Protein AF-A0A933ISU0-F1 (afdb_monomer_lite)

Sequence (141 aa):
MKSRLELSVREIATDGSLGLGIQVTAMEKGLERKVPLIRECGTYEELKQGVEECKSALDQLLAEAEAVLREHTATEGGTIEEAWGALQKSQDEDTFVCRFNALGENTRIELAEYVLTTQNMFKGFASVFSKRYDEQTHALS

Radius of gyration: 24.39 Å; chains: 1; bounding box: 57×23×58 Å

Structure (mmCIF, N/CA/C/O backbone):
data_AF-A0A933ISU0-F1
#
_entry.id   AF-A0A933ISU0-F1
#
loop_
_atom_site.group_PDB
_atom_site.id
_atom_site.type_symbol
_atom_site.label_atom_id
_atom_site.label_alt_id
_atom_site.label_comp_id
_atom_site.label_asym_id
_atom_site.label_entity_id
_atom_site.label_seq_id
_atom_site.pdbx_PDB_ins_code
_atom_site.Cartn_x
_atom_site.Cartn_y
_atom_site.Cartn_z
_atom_site.occupancy
_atom_site.B_iso_or_equiv
_atom_site.auth_seq_id
_atom_site.auth_comp_id
_atom_site.auth_asym_id
_atom_site.auth_atom_id
_atom_site.pdbx_PDB_model_num
ATOM 1 N N . MET A 1 1 ? -18.312 2.943 -7.841 1.00 44.19 1 MET A N 1
ATOM 2 C CA . MET A 1 1 ? -19.048 2.990 -6.555 1.00 44.19 1 MET A CA 1
ATOM 3 C C . MET A 1 1 ? -18.055 3.392 -5.479 1.00 44.19 1 MET A C 1
ATOM 5 O O . MET A 1 1 ? -16.989 2.799 -5.438 1.00 44.19 1 MET A O 1
ATOM 9 N N . LYS A 1 2 ? -18.340 4.432 -4.686 1.00 44.66 2 LYS A N 1
ATO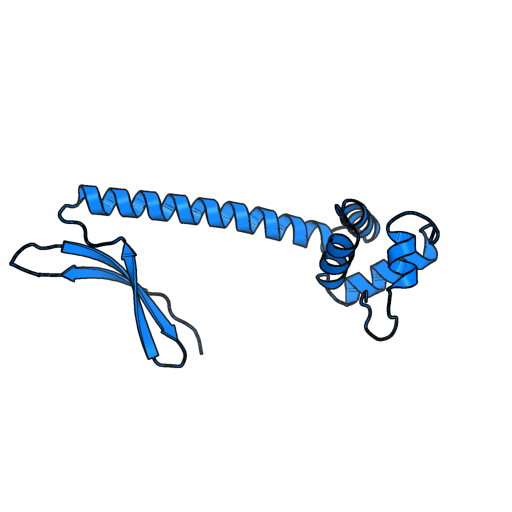M 10 C CA . LYS A 1 2 ? -17.459 4.851 -3.585 1.00 44.66 2 LYS A CA 1
ATOM 11 C C . LYS A 1 2 ? -17.724 3.935 -2.391 1.00 44.66 2 LYS A C 1
ATOM 13 O O . LYS A 1 2 ? -18.828 3.961 -1.854 1.00 44.66 2 LYS A O 1
ATOM 18 N N . SER A 1 3 ? -16.750 3.117 -2.013 1.00 48.31 3 SER A N 1
ATOM 19 C CA . SER A 1 3 ? -16.789 2.381 -0.750 1.00 48.31 3 SER A CA 1
ATOM 20 C C . SER A 1 3 ? -16.795 3.402 0.389 1.00 48.31 3 SER A C 1
ATOM 22 O O . SER A 1 3 ? -15.941 4.286 0.425 1.00 48.31 3 SER A O 1
ATOM 24 N N . ARG A 1 4 ? -17.792 3.332 1.275 1.00 48.50 4 ARG A N 1
ATOM 25 C CA . ARG A 1 4 ? -17.896 4.196 2.455 1.00 48.50 4 ARG A CA 1
ATOM 26 C C . ARG A 1 4 ? -17.522 3.367 3.676 1.00 48.50 4 ARG A C 1
ATOM 28 O O . ARG A 1 4 ? -18.063 2.281 3.848 1.00 48.50 4 ARG A O 1
ATOM 35 N N . LEU A 1 5 ? -16.584 3.886 4.459 1.00 52.22 5 LEU A N 1
ATOM 36 C CA . LEU A 1 5 ? -16.190 3.371 5.764 1.00 52.22 5 LEU A CA 1
ATOM 37 C C . LEU A 1 5 ? -16.876 4.232 6.824 1.00 52.22 5 LEU A C 1
ATOM 39 O O . LEU A 1 5 ? -16.693 5.449 6.838 1.00 52.22 5 LEU A O 1
ATOM 43 N N . GLU A 1 6 ? -17.681 3.611 7.679 1.00 59.50 6 GLU A N 1
ATOM 44 C CA . GLU A 1 6 ? -18.309 4.276 8.823 1.00 59.50 6 GLU A CA 1
ATOM 45 C C . GLU A 1 6 ? -17.913 3.571 10.116 1.00 59.50 6 GLU A C 1
ATOM 47 O O . GLU A 1 6 ? -17.996 2.345 10.212 1.00 59.50 6 GLU A O 1
ATOM 52 N N . LEU A 1 7 ? -17.481 4.368 11.094 1.00 64.94 7 LEU A N 1
ATOM 53 C CA . LEU A 1 7 ? -17.160 3.933 12.447 1.00 64.94 7 LEU A CA 1
ATOM 54 C C . LEU A 1 7 ? -18.352 4.252 13.347 1.00 64.94 7 LEU A C 1
ATOM 56 O O . LEU A 1 7 ? -18.802 5.396 13.400 1.00 64.94 7 LEU A O 1
ATOM 60 N N . SER A 1 8 ? -18.854 3.252 14.064 1.00 68.69 8 SER A N 1
ATOM 61 C CA . SER A 1 8 ? -19.983 3.422 14.983 1.00 68.69 8 SER A CA 1
ATOM 62 C C . SER A 1 8 ? -19.752 2.662 16.281 1.00 68.69 8 SER A C 1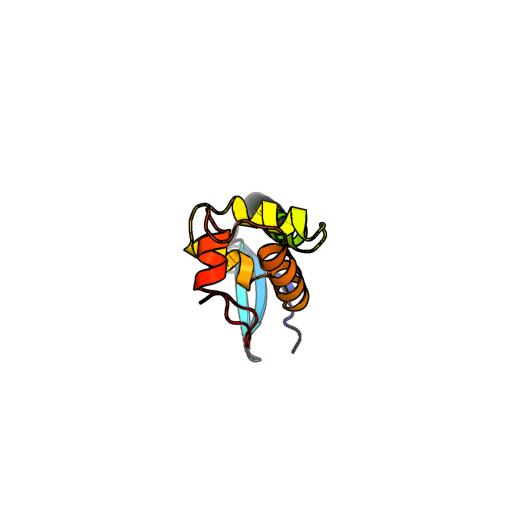
ATOM 64 O O . SER A 1 8 ? -19.233 1.543 16.247 1.00 68.69 8 SER A O 1
ATOM 66 N N . VAL A 1 9 ? -20.214 3.233 17.392 1.00 69.31 9 VAL A N 1
ATOM 67 C CA . VAL A 1 9 ? -20.311 2.525 18.670 1.00 69.31 9 VAL A CA 1
ATOM 68 C C . VAL A 1 9 ? -21.492 1.561 18.605 1.00 69.31 9 VAL A C 1
ATOM 70 O O . VAL A 1 9 ? -22.586 1.943 18.187 1.00 69.31 9 VAL A O 1
ATOM 73 N N . ARG A 1 10 ? -21.269 0.306 18.992 1.00 65.75 10 ARG A N 1
ATOM 74 C CA . ARG A 1 10 ? -22.313 -0.717 19.058 1.00 65.75 10 ARG A CA 1
ATOM 75 C C . ARG A 1 10 ? -22.657 -1.009 20.506 1.00 65.75 10 ARG A C 1
ATOM 77 O O . ARG A 1 10 ? -21.757 -1.314 21.273 1.00 65.75 10 ARG A O 1
ATOM 84 N N . GLU A 1 11 ? -23.940 -0.953 20.833 1.00 62.19 11 GLU A N 1
ATOM 85 C CA . GLU A 1 11 ? -24.492 -1.435 22.097 1.00 62.19 11 GLU A CA 1
ATOM 86 C C . GLU A 1 11 ? -25.019 -2.855 21.863 1.00 62.19 11 GLU A C 1
ATOM 88 O O . GLU A 1 11 ? -25.846 -3.072 20.971 1.00 62.19 11 GLU A O 1
ATOM 93 N N . ILE A 1 12 ? -24.500 -3.840 22.594 1.00 58.34 12 ILE A N 1
ATOM 94 C CA . ILE A 1 12 ? -25.012 -5.214 22.548 1.00 58.34 12 ILE A CA 1
ATOM 95 C C . ILE A 1 12 ? -25.431 -5.599 23.957 1.00 58.34 12 ILE A C 1
ATOM 97 O O . ILE A 1 12 ? -24.614 -5.597 24.872 1.00 58.34 12 ILE A O 1
ATOM 101 N N . ALA A 1 13 ? -26.714 -5.928 24.099 1.00 55.66 13 ALA A N 1
ATOM 102 C CA . ALA A 1 13 ? -27.284 -6.515 25.298 1.00 55.66 13 ALA A CA 1
ATOM 103 C C . ALA A 1 13 ? -27.517 -8.008 25.045 1.00 55.66 13 ALA A C 1
ATOM 105 O O . ALA A 1 13 ? -28.586 -8.426 24.599 1.00 55.66 13 ALA A O 1
ATOM 106 N N . THR A 1 14 ? -26.507 -8.825 25.302 1.00 50.81 14 THR A N 1
ATOM 107 C CA . THR A 1 14 ? -26.727 -10.238 25.628 1.00 50.81 14 THR A CA 1
ATOM 108 C C . THR A 1 14 ? -26.793 -10.317 27.145 1.00 50.81 14 THR A C 1
ATOM 110 O O . THR A 1 14 ? -26.018 -9.642 27.794 1.00 50.81 14 THR A O 1
ATOM 113 N N . ASP A 1 15 ? -27.774 -11.030 27.705 1.00 55.53 15 ASP A N 1
ATOM 114 C CA . ASP A 1 15 ? -27.964 -11.284 29.152 1.00 55.53 15 ASP A CA 1
ATOM 115 C C . ASP A 1 15 ? -28.187 -10.104 30.130 1.00 55.53 15 ASP A C 1
ATOM 117 O O . ASP A 1 15 ? -28.421 -10.343 31.314 1.00 55.53 15 ASP A O 1
ATOM 121 N N . GLY A 1 16 ? -28.252 -8.858 29.652 1.00 54.53 16 GLY A N 1
ATOM 122 C CA . GLY A 1 16 ? -28.497 -7.675 30.493 1.00 54.53 16 GLY A CA 1
ATOM 123 C C . GLY A 1 16 ? -27.230 -6.900 30.862 1.00 54.53 16 GLY A C 1
ATOM 124 O O . GLY A 1 16 ? -27.320 -5.902 31.578 1.00 54.53 16 GLY A O 1
ATOM 125 N N . SER A 1 17 ? -26.072 -7.311 30.345 1.00 56.19 17 SER A N 1
ATOM 126 C CA . SER A 1 17 ? -24.841 -6.524 30.366 1.00 56.19 17 SER A CA 1
ATOM 127 C C . SER A 1 17 ? -24.744 -5.629 29.119 1.00 56.19 17 SER A C 1
ATOM 129 O O . SER A 1 17 ? -25.043 -6.053 28.005 1.00 56.19 17 SER A O 1
ATOM 131 N N . LEU A 1 18 ? -24.389 -4.353 29.308 1.00 59.75 18 LEU A N 1
ATOM 132 C CA . LEU A 1 18 ? -24.191 -3.387 28.223 1.00 59.75 18 LEU A CA 1
ATOM 133 C C . LEU A 1 18 ? -22.739 -3.477 27.743 1.00 59.75 18 LEU A C 1
ATOM 135 O O . LEU A 1 18 ? -21.832 -3.050 28.454 1.00 59.75 18 LEU A O 1
ATOM 139 N N . GLY A 1 19 ? -22.525 -4.043 26.555 1.00 63.12 19 GLY A N 1
ATOM 140 C CA . GLY A 1 19 ? -21.215 -4.089 25.903 1.00 63.12 19 GLY A CA 1
ATOM 141 C C . GLY A 1 19 ? -21.071 -2.996 24.846 1.00 63.12 19 GLY A C 1
ATOM 142 O O . GLY A 1 19 ? -21.979 -2.811 24.031 1.00 63.12 19 GLY A O 1
ATOM 143 N N . LEU A 1 20 ? -19.931 -2.292 24.838 1.00 70.19 20 LEU A N 1
ATOM 144 C CA . LEU A 1 20 ? -19.584 -1.306 23.808 1.00 70.19 20 LEU A CA 1
ATOM 145 C C . LEU A 1 20 ? -18.419 -1.800 22.949 1.00 70.19 20 LEU A C 1
ATOM 147 O O . LEU A 1 20 ? -17.447 -2.347 23.461 1.00 70.19 20 LEU A O 1
ATOM 151 N N . GLY A 1 21 ? -18.493 -1.572 21.640 1.00 72.94 21 GLY A N 1
ATOM 152 C CA . GLY A 1 21 ? -17.410 -1.873 20.702 1.00 72.94 21 GLY A CA 1
ATOM 153 C C . GLY A 1 21 ? -17.414 -0.928 19.505 1.00 72.94 21 GLY A C 1
ATOM 154 O O . GLY A 1 21 ? -18.390 -0.208 19.275 1.00 72.94 21 GLY A O 1
ATOM 155 N N . ILE A 1 22 ? -16.329 -0.934 18.729 1.00 76.50 22 ILE A N 1
ATOM 156 C CA . ILE A 1 22 ? -16.218 -0.171 17.478 1.00 76.50 22 ILE A CA 1
ATOM 157 C C . ILE A 1 22 ? -16.304 -1.144 16.314 1.00 76.50 22 ILE A C 1
ATOM 159 O O . ILE A 1 22 ? -15.576 -2.132 16.262 1.00 76.50 22 ILE A O 1
ATOM 163 N N . GLN A 1 23 ? -17.169 -0.848 15.352 1.00 80.94 23 GLN A N 1
ATOM 164 C CA . GLN A 1 23 ? -17.274 -1.609 14.112 1.00 80.94 23 GLN A CA 1
ATOM 165 C C . GLN A 1 23 ? -17.033 -0.714 12.903 1.00 80.94 23 GLN A C 1
ATOM 167 O O . GLN A 1 23 ? -17.274 0.493 12.939 1.00 80.94 23 GLN A O 1
ATOM 172 N N . VAL A 1 24 ? -16.599 -1.358 11.832 1.00 80.19 24 VAL A N 1
ATOM 173 C CA . VAL A 1 24 ? -16.474 -0.819 10.491 1.00 80.19 24 VAL A CA 1
ATOM 174 C C . VAL A 1 24 ? -17.620 -1.358 9.649 1.00 80.19 24 VAL A C 1
ATOM 176 O O . VAL A 1 24 ? -17.798 -2.571 9.527 1.00 80.19 24 VAL A O 1
ATOM 179 N N . THR A 1 25 ? -18.373 -0.460 9.029 1.00 77.88 25 THR A N 1
ATOM 180 C CA . THR A 1 25 ? -19.312 -0.824 7.966 1.00 77.88 25 THR A CA 1
ATOM 181 C C . THR A 1 25 ? -18.639 -0.616 6.617 1.00 77.88 25 THR A C 1
ATOM 183 O O . THR A 1 25 ? -18.164 0.482 6.329 1.00 77.88 25 THR A O 1
ATOM 186 N N . ALA A 1 26 ? -18.602 -1.661 5.794 1.00 76.62 26 ALA A N 1
ATOM 187 C CA . ALA A 1 26 ? -18.081 -1.630 4.434 1.00 76.62 26 ALA A CA 1
ATOM 188 C C . ALA A 1 26 ? -19.163 -2.070 3.441 1.00 76.62 26 ALA A C 1
ATOM 190 O O . ALA A 1 26 ? -19.946 -2.978 3.714 1.00 76.62 26 ALA A O 1
ATOM 191 N N . MET A 1 27 ? -19.192 -1.439 2.268 1.00 73.19 27 MET A N 1
ATOM 192 C CA . MET A 1 27 ? -20.065 -1.836 1.161 1.00 73.19 27 MET A CA 1
ATOM 193 C C . MET A 1 27 ? -19.259 -2.658 0.154 1.00 73.19 27 MET A C 1
ATOM 195 O O . MET A 1 27 ? -18.481 -2.101 -0.620 1.00 73.19 27 MET A O 1
ATOM 199 N N . GLU A 1 28 ? -19.461 -3.973 0.133 1.00 71.94 28 GLU A N 1
ATOM 200 C CA . GLU A 1 28 ? -18.815 -4.886 -0.815 1.00 71.94 28 GLU A CA 1
ATOM 201 C C . GLU A 1 28 ? -19.846 -5.375 -1.835 1.00 71.94 28 GLU A C 1
ATOM 203 O O . GLU A 1 28 ? -20.820 -6.036 -1.489 1.00 71.94 28 GLU A O 1
ATOM 208 N N . LYS A 1 29 ? -19.652 -5.037 -3.119 1.00 76.94 29 LYS A N 1
ATOM 209 C CA . LYS A 1 29 ? -20.546 -5.441 -4.229 1.00 76.94 29 LYS A CA 1
ATOM 210 C C . LYS A 1 29 ? -22.030 -5.087 -4.006 1.00 76.94 29 LYS A C 1
ATOM 212 O O . LYS A 1 29 ? -22.918 -5.796 -4.464 1.00 76.94 29 LYS A O 1
ATOM 217 N N . GLY A 1 30 ? -22.295 -3.980 -3.311 1.00 77.38 30 GLY A N 1
ATOM 218 C CA . GLY A 1 30 ? -23.653 -3.533 -2.979 1.00 77.38 30 GLY A CA 1
ATOM 219 C C . GLY A 1 30 ? -24.255 -4.189 -1.733 1.00 77.38 30 GLY A C 1
ATOM 220 O O . GLY A 1 30 ? -25.370 -3.831 -1.366 1.00 77.38 30 GLY A O 1
ATOM 221 N N . LEU A 1 31 ? -23.527 -5.091 -1.066 1.00 76.94 31 LEU A N 1
ATOM 222 C CA . LEU A 1 31 ? -23.911 -5.665 0.219 1.00 76.94 31 LEU A CA 1
ATOM 223 C C . LEU A 1 31 ? -23.226 -4.914 1.366 1.00 76.94 31 LEU A C 1
ATOM 225 O O . LEU A 1 31 ? -22.018 -4.668 1.324 1.00 76.94 31 LE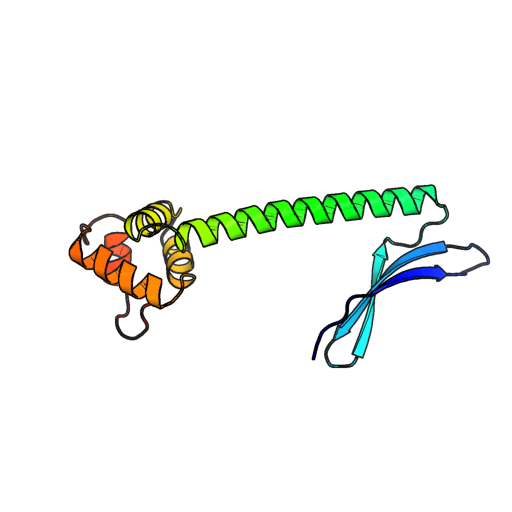U A O 1
ATOM 229 N N . GLU A 1 32 ? -23.991 -4.579 2.400 1.00 80.81 32 GLU A N 1
ATOM 230 C CA . GLU A 1 32 ? -23.456 -3.989 3.626 1.00 80.81 32 GLU A CA 1
ATOM 231 C C . GLU A 1 32 ? -22.856 -5.089 4.510 1.00 80.81 32 GLU A C 1
ATOM 233 O O . GLU A 1 32 ? -23.537 -6.039 4.902 1.00 80.81 32 GLU A O 1
ATOM 238 N N . ARG A 1 33 ? -21.571 -4.956 4.842 1.00 80.69 33 ARG A N 1
ATOM 239 C CA . ARG A 1 33 ? -20.849 -5.854 5.740 1.00 80.69 33 ARG A CA 1
ATOM 240 C C . ARG A 1 33 ? -20.369 -5.078 6.957 1.00 80.69 33 ARG A C 1
ATOM 242 O O . ARG A 1 33 ? -19.630 -4.106 6.829 1.00 80.69 33 ARG A O 1
ATOM 249 N N . LYS A 1 34 ? -20.761 -5.541 8.143 1.00 79.94 34 LYS A N 1
ATOM 250 C CA . LYS A 1 34 ? -20.306 -4.996 9.427 1.00 79.94 34 LYS A CA 1
ATOM 251 C C . LYS A 1 34 ? -19.190 -5.874 9.972 1.00 79.94 34 LYS A C 1
ATOM 253 O O . LYS A 1 34 ? -19.386 -7.076 10.147 1.00 79.94 34 LYS A O 1
ATOM 258 N N . VAL A 1 35 ? -18.028 -5.281 10.207 1.00 80.50 35 VAL A N 1
ATOM 259 C CA . VAL A 1 35 ? -16.831 -5.954 10.713 1.00 80.50 35 VAL A CA 1
ATOM 260 C C . VAL A 1 35 ? -16.451 -5.312 12.047 1.00 80.50 35 VAL A C 1
ATOM 262 O O . VAL A 1 35 ? -16.213 -4.105 12.080 1.00 80.50 35 VAL A O 1
ATOM 265 N N . PRO A 1 36 ? -16.413 -6.064 13.159 1.00 77.19 36 PRO A N 1
ATOM 266 C CA . PRO A 1 36 ? -15.969 -5.517 14.434 1.00 77.19 36 PRO A CA 1
ATOM 267 C C . PRO A 1 36 ? -14.474 -5.183 14.356 1.00 77.19 36 PRO A C 1
ATOM 269 O O . PRO A 1 36 ? -13.663 -6.041 14.016 1.00 77.19 36 PRO A O 1
ATOM 272 N N . LEU A 1 37 ? -14.130 -3.930 14.653 1.00 81.19 37 LEU A N 1
ATOM 273 C CA . LEU A 1 37 ? -12.753 -3.437 14.713 1.00 81.19 37 LEU A CA 1
ATOM 274 C C . LEU A 1 37 ? -12.200 -3.559 16.136 1.00 81.19 37 LEU A C 1
ATOM 276 O O . LEU A 1 37 ? -11.066 -3.976 16.334 1.00 81.19 37 LEU A O 1
ATOM 280 N N . ILE A 1 38 ? -13.035 -3.244 17.127 1.00 83.94 38 ILE A N 1
ATOM 281 C CA . ILE A 1 38 ? -12.775 -3.481 18.544 1.00 83.94 38 ILE A CA 1
ATOM 282 C C . ILE A 1 38 ? -13.872 -4.410 19.047 1.00 83.94 38 ILE A C 1
ATOM 284 O O . ILE A 1 38 ? -15.060 -4.165 18.813 1.00 83.94 38 ILE A O 1
ATOM 288 N N . ARG A 1 39 ? -13.451 -5.494 19.705 1.00 78.56 39 ARG A N 1
ATOM 289 C CA . ARG A 1 39 ? -14.348 -6.466 20.339 1.00 78.56 39 ARG A CA 1
ATOM 290 C C . ARG A 1 39 ? -15.220 -5.809 21.410 1.00 78.56 39 ARG A C 1
ATOM 292 O O . ARG A 1 39 ? -14.968 -4.687 21.831 1.00 78.56 39 ARG A O 1
ATOM 299 N N . GLU A 1 40 ? -16.235 -6.535 21.849 1.00 77.06 40 GLU A N 1
ATOM 300 C CA . GLU A 1 40 ? -17.098 -6.100 22.943 1.00 77.06 40 GLU A CA 1
ATOM 301 C C . GLU A 1 40 ? -16.284 -5.886 24.225 1.00 77.06 40 GLU A C 1
ATOM 303 O O . GLU A 1 40 ? -15.514 -6.755 24.644 1.00 77.06 40 GLU A O 1
ATOM 308 N N . CYS A 1 41 ? -16.460 -4.708 24.818 1.00 80.44 41 CYS A N 1
ATOM 309 C CA . CYS A 1 41 ? -15.861 -4.301 26.079 1.00 80.44 41 CYS A CA 1
ATOM 310 C C . CYS A 1 41 ? -16.965 -4.143 27.124 1.00 80.44 41 CYS A C 1
ATOM 312 O O . CYS A 1 41 ? -17.987 -3.504 26.859 1.00 80.44 41 CYS A O 1
ATOM 314 N N . GLY A 1 42 ? -16.750 -4.713 28.310 1.00 76.50 42 GLY A N 1
ATOM 315 C CA . GLY A 1 42 ? -17.677 -4.614 29.439 1.00 76.50 42 GLY A CA 1
ATOM 316 C C . GLY A 1 42 ? -17.478 -3.343 30.266 1.00 76.50 42 GLY A C 1
ATOM 317 O O . GLY A 1 42 ? -18.320 -3.006 31.096 1.00 76.50 42 GLY A O 1
ATOM 318 N N . THR A 1 43 ? -16.371 -2.625 30.050 1.00 81.44 43 THR A N 1
ATOM 319 C CA . THR A 1 43 ? -16.058 -1.356 30.722 1.00 81.44 43 THR A CA 1
ATOM 320 C C . THR A 1 43 ? -15.544 -0.300 29.745 1.00 81.44 43 THR A C 1
ATOM 322 O O . THR A 1 43 ? -15.057 -0.602 28.652 1.00 81.44 43 THR A O 1
ATOM 325 N N . TYR A 1 44 ? -15.635 0.971 30.146 1.00 81.19 44 TYR A N 1
ATOM 326 C CA . TYR A 1 44 ? -15.092 2.083 29.366 1.00 81.19 44 TYR A CA 1
ATOM 327 C C . TYR A 1 44 ? -13.561 2.016 29.263 1.00 81.19 44 TYR A C 1
ATOM 329 O O . TYR A 1 44 ? -12.999 2.323 28.216 1.00 81.19 44 TYR A O 1
ATOM 337 N N . GLU A 1 45 ? -12.884 1.580 30.322 1.00 86.94 45 GLU A N 1
ATOM 338 C CA . GLU A 1 45 ? -11.435 1.400 30.372 1.00 86.94 45 GLU A CA 1
ATOM 339 C C . GLU A 1 45 ? -10.958 0.354 29.358 1.00 86.94 45 GLU A C 1
ATOM 341 O O . GLU A 1 45 ? -9.990 0.604 28.641 1.00 86.94 45 GLU A O 1
ATOM 346 N N . GLU A 1 46 ? -11.666 -0.773 29.238 1.00 82.81 46 GLU A N 1
ATOM 347 C CA . GLU A 1 46 ? -11.396 -1.787 28.210 1.00 82.81 46 GLU A CA 1
ATOM 348 C C . GLU A 1 46 ? -11.583 -1.228 26.796 1.00 82.81 46 GLU A C 1
ATOM 350 O O . GLU A 1 46 ? -10.737 -1.451 25.927 1.00 82.81 46 GLU A O 1
ATOM 355 N N . LEU A 1 47 ? -12.653 -0.457 26.571 1.00 83.31 47 LEU A N 1
ATOM 356 C CA . LEU A 1 47 ? -12.900 0.185 25.280 1.00 83.31 47 LEU A CA 1
ATOM 357 C C . LEU A 1 47 ? -11.795 1.190 24.946 1.00 83.31 47 LEU A C 1
ATOM 359 O O . LEU A 1 47 ? -11.275 1.197 23.832 1.00 83.31 47 LEU A O 1
ATOM 363 N N . LYS A 1 48 ? -11.410 2.026 25.915 1.00 87.25 48 LYS A N 1
ATOM 364 C CA . LYS A 1 48 ? -10.334 3.007 25.767 1.00 87.25 48 LYS A CA 1
ATOM 365 C C . LYS A 1 48 ? -9.014 2.320 25.423 1.00 87.25 48 LYS A C 1
ATOM 367 O O . LYS A 1 48 ? -8.331 2.772 24.510 1.00 87.25 48 LYS A O 1
ATOM 372 N N . GLN A 1 49 ? -8.682 1.228 26.107 1.00 88.50 49 GLN A N 1
ATOM 373 C CA . GLN A 1 49 ? -7.480 0.448 25.822 1.00 88.50 49 GLN A CA 1
ATOM 374 C C . GLN A 1 49 ? -7.502 -0.107 24.391 1.00 88.50 49 GLN A C 1
ATOM 376 O O . GLN A 1 49 ? -6.544 0.094 23.648 1.00 88.50 49 GLN A O 1
ATOM 381 N N . GLY A 1 50 ? -8.617 -0.712 23.966 1.00 85.56 50 GLY A N 1
ATOM 382 C CA . GLY A 1 50 ? -8.765 -1.211 22.596 1.00 85.56 50 GLY A CA 1
ATOM 383 C C . GLY A 1 50 ? -8.656 -0.108 21.536 1.00 85.56 50 GLY A C 1
ATOM 384 O O . GLY A 1 50 ? -8.114 -0.334 20.454 1.00 85.56 50 GLY A O 1
ATOM 385 N N . VAL A 1 51 ? -9.131 1.105 21.841 1.00 88.50 51 VAL A N 1
ATOM 386 C CA . VAL A 1 51 ? -8.995 2.268 20.951 1.00 88.50 51 VAL A CA 1
ATOM 387 C C . VAL A 1 51 ? -7.538 2.700 20.825 1.00 88.50 51 VAL A C 1
ATOM 389 O O . VAL A 1 51 ? -7.087 2.956 19.711 1.00 88.50 51 VAL A O 1
ATOM 392 N N . GLU A 1 52 ? -6.801 2.788 21.932 1.00 92.44 52 GLU A N 1
ATOM 393 C CA . GLU A 1 52 ? -5.387 3.180 21.903 1.00 92.44 52 GLU A CA 1
ATOM 394 C C . GLU A 1 52 ? -4.517 2.136 21.185 1.00 92.44 52 GLU A C 1
ATOM 396 O O . GLU A 1 52 ? -3.663 2.501 20.378 1.00 92.44 52 GLU A O 1
ATOM 401 N N . GLU A 1 53 ? -4.790 0.843 21.372 1.00 88.75 53 GLU A N 1
ATOM 402 C CA . GLU A 1 53 ? -4.134 -0.234 20.616 1.00 88.75 53 GLU A CA 1
ATOM 403 C C . GLU A 1 53 ? -4.419 -0.130 19.113 1.00 88.75 53 GLU A C 1
ATOM 405 O O . GLU A 1 53 ? -3.501 -0.216 18.294 1.00 88.75 53 GLU A O 1
ATOM 410 N N . CYS A 1 54 ? -5.677 0.122 18.736 1.00 88.38 54 CYS A N 1
ATOM 411 C CA . CYS A 1 54 ? -6.058 0.306 17.338 1.00 88.38 54 CYS A CA 1
ATOM 412 C C . CYS A 1 54 ? -5.371 1.527 16.710 1.00 88.38 54 CYS A C 1
ATOM 414 O O . CYS A 1 54 ? -4.921 1.447 15.569 1.00 88.38 54 CYS A O 1
ATOM 416 N N . LYS A 1 55 ? -5.276 2.651 17.433 1.00 89.62 55 LYS A N 1
ATOM 417 C CA . LYS A 1 55 ? -4.548 3.841 16.965 1.00 89.62 55 LYS A CA 1
ATOM 418 C C . LYS A 1 55 ? -3.076 3.525 16.741 1.00 89.62 55 LYS A C 1
ATOM 420 O O . LYS A 1 55 ? -2.575 3.769 15.652 1.00 89.62 55 LYS A O 1
ATOM 425 N N . SER A 1 56 ? -2.425 2.905 17.725 1.00 90.69 56 SER A N 1
ATOM 426 C CA . SER A 1 56 ? -1.013 2.530 17.620 1.00 90.69 56 SER A CA 1
ATOM 427 C C . SER A 1 56 ? -0.748 1.609 16.427 1.00 90.69 56 SER A C 1
ATOM 429 O O . SER A 1 56 ? 0.260 1.771 15.745 1.00 90.69 56 SER A O 1
ATOM 431 N N . ALA A 1 57 ? -1.642 0.653 16.157 1.00 86.31 57 ALA A N 1
ATOM 432 C CA . ALA A 1 57 ? -1.523 -0.228 15.000 1.00 86.31 57 ALA A CA 1
ATOM 433 C C . ALA A 1 57 ? -1.675 0.535 13.672 1.00 86.31 57 ALA A C 1
ATOM 435 O O . ALA A 1 57 ? -0.927 0.289 12.728 1.00 86.31 57 ALA A O 1
ATOM 436 N N . LEU A 1 58 ? -2.615 1.483 13.594 1.00 88.94 58 LEU A N 1
ATOM 437 C CA . LEU A 1 58 ? -2.792 2.331 12.412 1.00 88.94 58 LEU A CA 1
ATOM 438 C C . LEU A 1 58 ? -1.591 3.258 12.182 1.00 88.94 58 LEU A C 1
ATOM 440 O O . LEU A 1 58 ? -1.162 3.407 11.041 1.00 88.94 58 LEU A O 1
ATOM 444 N N . ASP A 1 59 ? -1.023 3.832 13.242 1.00 91.44 59 ASP A N 1
ATOM 445 C CA . ASP A 1 59 ? 0.174 4.675 13.157 1.00 91.44 59 ASP A CA 1
ATOM 446 C C . ASP A 1 59 ? 1.386 3.875 12.661 1.00 91.44 59 ASP A C 1
ATOM 448 O O . ASP A 1 59 ? 2.147 4.349 11.816 1.00 91.44 59 ASP A O 1
ATOM 452 N N . GLN A 1 60 ? 1.538 2.630 13.122 1.00 87.00 60 GLN A N 1
ATOM 453 C CA . GLN A 1 60 ? 2.574 1.733 12.617 1.00 87.00 60 GLN A CA 1
ATOM 454 C C . GLN A 1 60 ? 2.374 1.421 11.126 1.00 87.00 60 GLN A C 1
ATOM 456 O O . GLN A 1 60 ? 3.322 1.527 10.349 1.00 87.00 60 GLN A O 1
ATOM 461 N N . LEU A 1 61 ? 1.146 1.101 10.707 1.00 88.56 61 LEU A N 1
ATOM 462 C CA . LEU A 1 61 ? 0.829 0.855 9.296 1.00 88.56 61 LEU A CA 1
ATOM 463 C C . LEU A 1 61 ? 1.087 2.087 8.419 1.00 88.56 61 LEU A C 1
ATOM 465 O O . LEU A 1 61 ? 1.531 1.942 7.282 1.00 88.56 61 LEU A O 1
ATOM 469 N N . LEU A 1 62 ? 0.838 3.297 8.929 1.00 81.44 62 LEU A N 1
ATOM 470 C CA . LEU A 1 62 ? 1.180 4.535 8.228 1.00 81.44 62 LEU A CA 1
ATOM 471 C C . LEU A 1 62 ? 2.692 4.683 8.046 1.00 81.44 62 LEU A C 1
ATOM 473 O O . LEU A 1 62 ? 3.129 5.026 6.949 1.00 81.44 62 LEU A O 1
ATOM 477 N N . ALA A 1 63 ? 3.485 4.398 9.079 1.00 82.62 63 ALA A N 1
ATOM 478 C CA . ALA A 1 63 ? 4.943 4.447 8.987 1.00 82.62 63 ALA A CA 1
ATOM 479 C C . ALA A 1 63 ? 5.494 3.408 7.991 1.00 82.62 63 ALA A C 1
ATOM 481 O O . ALA A 1 63 ? 6.387 3.716 7.200 1.00 82.62 63 ALA A O 1
ATOM 482 N N . GLU A 1 64 ? 4.936 2.195 7.984 1.00 79.75 64 GLU A N 1
ATOM 483 C CA . GLU A 1 64 ? 5.278 1.150 7.012 1.00 79.75 64 GLU A CA 1
ATOM 484 C C . GLU A 1 64 ? 4.902 1.569 5.582 1.00 79.75 64 GLU A C 1
ATOM 486 O O . GLU A 1 64 ? 5.723 1.470 4.668 1.00 79.75 64 GLU A O 1
ATOM 491 N N . ALA A 1 65 ? 3.697 2.111 5.385 1.00 76.50 65 ALA A N 1
ATOM 492 C CA . ALA A 1 65 ? 3.254 2.619 4.090 1.00 76.50 65 ALA A CA 1
ATOM 493 C C . ALA A 1 65 ? 4.124 3.785 3.600 1.00 76.50 65 ALA A C 1
ATOM 495 O O . ALA A 1 65 ? 4.449 3.855 2.416 1.00 76.50 65 ALA A O 1
ATOM 496 N N . GLU A 1 66 ? 4.535 4.685 4.494 1.00 74.56 66 GLU A N 1
ATOM 497 C CA . GLU A 1 66 ? 5.456 5.769 4.168 1.00 74.56 66 GLU A CA 1
ATOM 498 C C . GLU A 1 66 ? 6.826 5.237 3.740 1.00 74.56 66 GLU A C 1
ATOM 500 O O . GLU A 1 66 ? 7.378 5.727 2.758 1.00 74.56 66 GLU A O 1
ATOM 505 N N . ALA A 1 67 ? 7.370 4.228 4.423 1.00 74.00 67 ALA A N 1
ATOM 506 C CA . ALA A 1 67 ? 8.635 3.613 4.031 1.00 74.00 67 ALA A CA 1
ATOM 507 C C . ALA A 1 67 ? 8.556 3.015 2.615 1.00 74.00 67 ALA A C 1
ATOM 509 O O . ALA A 1 67 ? 9.425 3.289 1.788 1.00 74.00 67 ALA A O 1
ATOM 510 N N . VAL A 1 68 ? 7.477 2.285 2.314 1.00 74.31 68 VAL A N 1
ATOM 511 C CA . VAL A 1 68 ? 7.227 1.698 0.986 1.00 74.31 68 VAL A CA 1
ATOM 512 C C . VAL A 1 68 ? 7.047 2.780 -0.081 1.00 74.31 68 VAL A C 1
ATOM 514 O O . VAL A 1 68 ? 7.641 2.708 -1.156 1.00 74.31 68 VAL A O 1
ATOM 517 N N . LEU A 1 69 ? 6.268 3.825 0.208 1.00 70.62 69 LEU A N 1
ATOM 518 C CA . LEU A 1 69 ? 6.056 4.932 -0.726 1.00 70.62 69 LEU A CA 1
ATOM 519 C C . LEU A 1 69 ? 7.325 5.753 -0.946 1.00 70.62 69 LEU A C 1
ATOM 521 O O . LEU A 1 69 ? 7.569 6.194 -2.065 1.00 70.62 69 LEU A O 1
ATOM 525 N N . ARG A 1 70 ? 8.147 5.965 0.084 1.00 64.75 70 ARG A N 1
ATOM 526 C CA . ARG A 1 70 ? 9.445 6.639 -0.051 1.00 64.75 70 ARG A CA 1
ATOM 527 C C . ARG A 1 70 ? 10.418 5.808 -0.868 1.00 64.75 70 ARG A C 1
ATOM 529 O O . ARG A 1 70 ? 11.127 6.372 -1.691 1.00 64.75 70 ARG A O 1
ATOM 536 N N . GLU A 1 71 ? 10.433 4.491 -0.679 1.00 62.38 71 GLU A N 1
ATOM 537 C CA . GLU A 1 71 ? 11.230 3.608 -1.524 1.00 62.38 71 GLU A CA 1
ATOM 538 C C . GLU A 1 71 ? 10.788 3.710 -2.988 1.00 62.38 71 GLU A C 1
ATOM 540 O O . GLU A 1 71 ? 11.634 3.893 -3.856 1.00 62.38 71 GLU A O 1
ATOM 545 N N . HIS A 1 72 ? 9.481 3.691 -3.260 1.00 56.38 72 HIS A N 1
ATOM 546 C CA . HIS A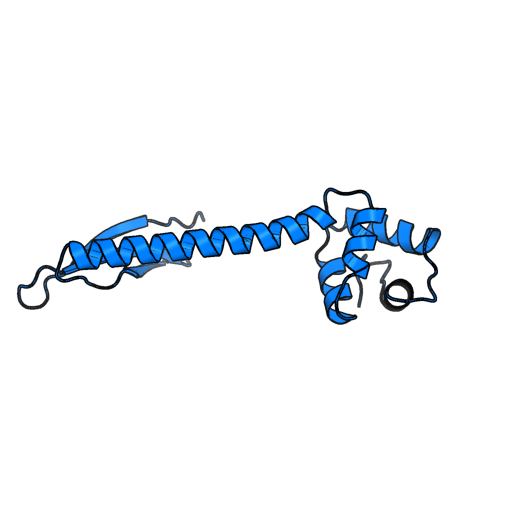 1 72 ? 8.961 3.843 -4.619 1.00 56.38 72 HIS A CA 1
ATOM 547 C C . HIS A 1 72 ? 9.222 5.234 -5.217 1.00 56.38 72 HIS A C 1
ATOM 549 O O . HIS A 1 72 ? 9.726 5.328 -6.333 1.00 56.38 72 HIS A O 1
ATOM 555 N N . THR A 1 73 ? 8.967 6.315 -4.479 1.00 51.50 73 THR A N 1
ATOM 556 C CA . THR A 1 73 ? 9.156 7.699 -4.961 1.00 51.50 73 THR A CA 1
ATOM 557 C C . THR A 1 73 ? 10.622 8.099 -5.112 1.00 51.50 73 THR A C 1
ATOM 559 O O . THR A 1 73 ? 10.937 8.868 -6.018 1.00 51.50 73 THR A O 1
ATOM 562 N N . ALA A 1 74 ? 11.540 7.542 -4.315 1.00 52.44 74 ALA A N 1
ATOM 563 C CA . ALA A 1 74 ? 12.979 7.701 -4.541 1.00 52.44 74 ALA A CA 1
ATOM 564 C C . ALA A 1 74 ? 13.424 7.149 -5.908 1.00 52.44 74 ALA A C 1
ATOM 566 O O . ALA A 1 74 ? 14.451 7.565 -6.436 1.00 52.44 74 ALA A O 1
ATOM 567 N N . THR A 1 75 ? 12.639 6.244 -6.495 1.00 52.56 75 THR A N 1
ATOM 568 C CA . THR A 1 75 ? 12.855 5.703 -7.842 1.00 52.56 75 THR A CA 1
ATOM 569 C C . THR A 1 75 ? 12.172 6.504 -8.956 1.00 52.56 75 THR A C 1
ATOM 571 O O . THR A 1 75 ? 12.570 6.358 -10.106 1.00 52.56 75 THR A O 1
ATOM 574 N N . GLU A 1 76 ? 11.175 7.345 -8.650 1.00 52.56 76 GLU A N 1
ATOM 575 C CA . GLU A 1 76 ? 10.365 8.060 -9.657 1.00 52.56 76 GLU A CA 1
ATOM 576 C C . GLU A 1 76 ? 10.581 9.588 -9.682 1.00 52.56 76 GLU A C 1
ATOM 578 O O . GLU A 1 76 ? 10.217 10.233 -10.662 1.00 52.56 76 GLU A O 1
ATOM 583 N N . GLY A 1 77 ? 11.171 10.187 -8.637 1.00 51.62 77 GLY A N 1
ATOM 584 C CA . GLY A 1 77 ? 11.401 11.640 -8.541 1.00 51.62 77 GLY A CA 1
ATOM 585 C C . GLY A 1 77 ? 12.862 12.103 -8.633 1.00 51.62 77 GLY A C 1
ATOM 586 O O . GLY A 1 77 ? 13.108 13.310 -8.624 1.00 51.62 77 GLY A O 1
ATOM 587 N N . GLY A 1 78 ? 13.819 11.171 -8.672 1.00 62.38 78 GLY A N 1
ATOM 588 C CA . GLY A 1 78 ? 15.253 11.450 -8.826 1.00 62.38 78 GLY A CA 1
ATOM 589 C C . GLY A 1 78 ? 15.694 11.509 -10.290 1.00 62.38 78 GLY A C 1
ATOM 590 O O . GLY A 1 78 ? 14.898 11.279 -11.201 1.00 62.38 78 GLY A O 1
ATOM 591 N N . THR A 1 79 ? 16.972 11.797 -10.543 1.00 80.00 79 THR A N 1
ATOM 592 C CA . THR A 1 79 ? 17.523 11.648 -11.901 1.00 80.00 79 THR A CA 1
ATOM 593 C C . THR A 1 79 ? 17.524 10.172 -12.315 1.00 80.00 79 THR A C 1
ATOM 595 O O . THR A 1 79 ? 17.533 9.268 -11.476 1.00 80.00 79 THR A O 1
ATOM 598 N N . ILE A 1 80 ? 17.565 9.894 -13.620 1.00 83.94 80 ILE A N 1
ATOM 599 C CA . ILE A 1 80 ? 17.638 8.514 -14.133 1.00 83.94 80 ILE A CA 1
ATOM 600 C C . ILE A 1 80 ? 18.853 7.746 -13.578 1.00 83.94 80 ILE A C 1
ATOM 602 O O . ILE A 1 80 ? 18.787 6.537 -13.351 1.00 83.94 80 ILE A O 1
ATOM 606 N N . GLU A 1 81 ? 19.941 8.451 -13.271 1.00 83.94 81 GLU A N 1
ATOM 607 C CA . GLU A 1 81 ? 21.138 7.898 -12.629 1.00 83.94 81 GLU A CA 1
ATOM 608 C C . GLU A 1 81 ? 20.862 7.436 -11.190 1.00 83.94 81 GLU A C 1
ATOM 610 O O . GLU A 1 81 ? 21.335 6.377 -10.773 1.00 83.94 81 GLU A O 1
ATOM 615 N N . GLU A 1 82 ? 20.076 8.202 -10.430 1.00 82.25 82 GLU A N 1
ATOM 616 C CA . GLU A 1 82 ? 19.672 7.855 -9.065 1.00 82.25 82 GLU A CA 1
ATOM 617 C C . GLU A 1 82 ? 18.708 6.668 -9.059 1.00 82.25 82 GLU A C 1
ATOM 619 O O . GLU A 1 82 ? 18.887 5.737 -8.266 1.00 82.25 82 GLU A O 1
ATOM 624 N N . ALA A 1 83 ? 17.747 6.653 -9.988 1.00 84.19 83 ALA A N 1
ATOM 625 C CA . ALA A 1 83 ? 16.830 5.534 -10.181 1.00 84.19 83 ALA A CA 1
ATOM 626 C C . ALA A 1 83 ? 17.595 4.244 -10.523 1.00 84.19 83 ALA A C 1
ATOM 628 O O . ALA A 1 83 ? 17.373 3.195 -9.910 1.00 84.19 83 ALA A O 1
ATOM 629 N N . TRP A 1 84 ? 18.576 4.325 -11.427 1.00 89.88 84 TRP A N 1
ATOM 630 C CA . TRP A 1 84 ? 19.455 3.198 -11.729 1.00 89.88 84 TRP A CA 1
ATOM 631 C C . TRP A 1 84 ? 20.281 2.760 -10.514 1.00 89.88 84 TRP A C 1
ATOM 633 O O . TRP A 1 84 ? 20.334 1.570 -10.195 1.00 89.88 84 TRP A O 1
ATOM 643 N N . GLY A 1 85 ? 20.871 3.705 -9.779 1.00 87.81 85 GLY A N 1
ATOM 644 C CA . GLY A 1 85 ? 21.626 3.419 -8.559 1.00 87.81 85 GLY A CA 1
ATOM 645 C C . GLY A 1 85 ? 20.782 2.757 -7.463 1.00 87.81 85 GLY A C 1
ATOM 646 O O . GLY A 1 85 ? 21.285 1.913 -6.717 1.00 87.81 85 GLY A O 1
ATOM 647 N N . ALA A 1 86 ? 19.492 3.089 -7.367 1.00 84.62 86 ALA A N 1
ATOM 648 C CA . ALA A 1 86 ? 18.551 2.442 -6.457 1.00 84.62 86 ALA A CA 1
ATOM 649 C C . ALA A 1 86 ? 18.217 1.008 -6.896 1.00 84.62 86 ALA A C 1
ATOM 651 O O . ALA A 1 86 ? 18.185 0.102 -6.055 1.00 84.62 86 ALA A O 1
ATOM 652 N N . LEU A 1 87 ? 18.030 0.775 -8.199 1.00 88.25 87 LEU A N 1
ATOM 653 C CA . LEU A 1 87 ? 17.807 -0.562 -8.755 1.00 88.25 87 LEU A CA 1
ATOM 654 C C . LEU A 1 87 ? 19.029 -1.470 -8.581 1.00 88.25 87 LEU A C 1
ATOM 656 O O . LEU A 1 87 ? 18.872 -2.643 -8.245 1.00 88.25 87 LEU A O 1
ATOM 660 N N . GLN A 1 88 ? 20.245 -0.935 -8.717 1.00 88.75 88 GLN A N 1
ATOM 661 C CA . GLN A 1 88 ? 21.485 -1.697 -8.524 1.00 88.75 88 GLN A CA 1
ATOM 662 C C . GLN A 1 88 ? 21.680 -2.222 -7.093 1.00 88.75 88 GLN A C 1
ATOM 664 O O . GLN A 1 88 ? 22.472 -3.139 -6.888 1.00 88.75 88 GLN A O 1
ATOM 669 N N . LYS A 1 89 ? 20.962 -1.668 -6.108 1.00 87.81 89 LYS A N 1
ATOM 670 C CA . LYS A 1 89 ? 20.968 -2.130 -4.709 1.00 87.81 89 LYS A CA 1
ATOM 671 C C . LYS A 1 89 ? 20.003 -3.289 -4.441 1.00 87.81 89 LYS A C 1
ATOM 673 O O . LYS A 1 89 ? 19.860 -3.692 -3.290 1.00 87.81 89 LYS A O 1
ATOM 678 N N . SER A 1 90 ? 19.321 -3.795 -5.467 1.00 88.00 90 SER A N 1
ATOM 679 C CA . SER A 1 90 ? 18.435 -4.953 -5.328 1.00 88.00 90 SER A CA 1
ATOM 680 C C . SER A 1 90 ? 19.215 -6.170 -4.826 1.00 88.00 90 SER A C 1
ATOM 682 O O . SER A 1 90 ? 20.365 -6.382 -5.209 1.00 88.00 90 SER A O 1
ATOM 684 N N . GLN A 1 91 ? 18.589 -6.953 -3.946 1.00 87.62 91 GLN A N 1
ATOM 685 C CA . GLN A 1 91 ? 19.231 -8.094 -3.290 1.00 87.62 91 GLN A CA 1
ATOM 686 C C . GLN A 1 91 ? 19.561 -9.227 -4.275 1.00 87.62 91 GLN A C 1
ATOM 688 O O . GLN A 1 91 ? 20.582 -9.898 -4.126 1.00 87.62 91 GLN A O 1
ATOM 693 N N . ASP A 1 92 ? 18.716 -9.412 -5.287 1.00 90.62 92 ASP A N 1
ATOM 694 C CA . ASP A 1 92 ? 18.806 -10.461 -6.299 1.00 90.62 92 ASP A CA 1
ATOM 695 C C . ASP A 1 92 ? 18.157 -10.020 -7.628 1.00 90.62 92 ASP A C 1
ATOM 697 O O . ASP A 1 92 ? 17.626 -8.909 -7.748 1.00 90.62 92 ASP A O 1
ATOM 701 N N . GLU A 1 93 ? 18.252 -10.881 -8.649 1.00 91.06 93 GLU A N 1
ATOM 702 C CA . GLU A 1 93 ? 17.695 -10.628 -9.986 1.00 91.06 93 GLU A CA 1
ATOM 703 C C . GLU A 1 93 ? 16.173 -10.491 -9.985 1.00 91.06 93 GLU A C 1
ATOM 705 O O . GLU A 1 93 ? 15.654 -9.615 -10.674 1.00 91.06 93 GLU A O 1
ATOM 710 N N . ASP A 1 94 ? 15.457 -11.304 -9.210 1.00 89.69 94 ASP A N 1
ATOM 711 C CA . ASP A 1 94 ? 13.992 -11.291 -9.203 1.00 89.69 94 ASP A CA 1
ATOM 712 C C . ASP A 1 94 ? 13.470 -9.991 -8.578 1.00 89.69 94 ASP A C 1
ATOM 714 O O . ASP A 1 94 ? 12.565 -9.347 -9.114 1.00 89.69 94 ASP A O 1
ATOM 718 N N . THR A 1 95 ? 14.110 -9.537 -7.499 1.00 86.69 95 THR A N 1
ATOM 719 C CA . THR A 1 95 ? 13.848 -8.244 -6.862 1.00 86.69 95 THR A CA 1
ATOM 720 C C . THR A 1 95 ? 14.151 -7.092 -7.817 1.00 86.69 95 THR A C 1
ATOM 722 O O . THR A 1 95 ? 13.374 -6.142 -7.899 1.00 86.69 95 THR A O 1
ATOM 725 N N . PHE A 1 96 ? 15.247 -7.175 -8.579 1.00 91.62 96 PHE A N 1
ATOM 726 C CA . PHE A 1 96 ? 15.579 -6.185 -9.605 1.00 91.62 96 PHE A CA 1
ATOM 727 C C . PHE A 1 96 ? 14.506 -6.114 -10.703 1.00 91.62 96 PHE A C 1
ATOM 729 O O . PHE A 1 96 ? 14.039 -5.020 -11.022 1.00 91.62 96 PHE A O 1
ATOM 736 N N . VAL A 1 97 ? 14.071 -7.263 -11.234 1.00 90.81 97 VAL A N 1
ATOM 737 C CA . VAL A 1 97 ? 13.015 -7.352 -12.258 1.00 90.81 97 VAL A CA 1
ATOM 738 C C . VAL A 1 97 ? 11.701 -6.773 -11.738 1.00 90.81 97 VAL A C 1
ATOM 740 O O . VAL A 1 97 ? 11.097 -5.928 -12.401 1.00 90.81 97 VAL A O 1
ATOM 743 N N . CYS A 1 98 ? 11.287 -7.159 -10.528 1.00 87.06 98 CYS A N 1
ATOM 744 C CA . CYS A 1 98 ? 10.067 -6.646 -9.907 1.00 87.06 98 CYS A CA 1
ATOM 745 C C . CYS A 1 98 ? 10.119 -5.126 -9.725 1.00 87.06 98 CYS A C 1
ATOM 747 O O . CYS A 1 98 ? 9.165 -4.434 -10.077 1.00 87.06 98 CYS A O 1
ATOM 749 N N . ARG A 1 99 ? 11.238 -4.592 -9.216 1.00 86.94 99 ARG A N 1
ATOM 750 C CA . ARG A 1 99 ? 11.398 -3.152 -8.967 1.00 86.94 99 ARG A CA 1
ATOM 751 C C . ARG A 1 99 ? 11.462 -2.346 -10.260 1.00 86.94 99 ARG A C 1
ATOM 753 O O . ARG A 1 99 ? 10.836 -1.296 -10.323 1.00 86.94 99 ARG A O 1
ATOM 760 N N . PHE A 1 100 ? 12.142 -2.839 -11.297 1.00 90.50 100 PHE A N 1
ATOM 761 C CA . PHE A 1 100 ? 12.159 -2.177 -12.605 1.00 90.50 100 PHE A CA 1
ATOM 762 C C . PHE A 1 100 ? 10.761 -2.152 -13.237 1.00 90.50 100 PHE A C 1
ATOM 764 O O . PHE A 1 100 ? 10.303 -1.098 -13.663 1.00 90.50 100 PHE A O 1
ATOM 771 N N . ASN A 1 101 ? 10.051 -3.286 -13.250 1.00 90.31 101 ASN A N 1
ATOM 772 C CA . ASN A 1 101 ? 8.715 -3.384 -13.847 1.00 90.31 101 ASN A CA 1
ATOM 773 C C . ASN A 1 101 ? 7.637 -2.620 -13.058 1.00 90.31 101 ASN A C 1
ATOM 775 O O . ASN A 1 101 ? 6.585 -2.309 -13.615 1.00 90.31 101 ASN A O 1
ATOM 779 N N . ALA A 1 102 ? 7.887 -2.297 -11.787 1.00 85.50 102 ALA A N 1
ATOM 780 C CA . ALA A 1 102 ? 7.009 -1.456 -10.978 1.00 85.50 102 ALA A CA 1
ATOM 781 C C . ALA A 1 102 ? 7.102 0.042 -11.327 1.00 85.50 102 ALA A C 1
ATOM 783 O O . ALA A 1 102 ? 6.183 0.783 -10.987 1.00 85.50 102 ALA A O 1
ATOM 784 N N . LEU A 1 103 ? 8.168 0.486 -12.006 1.00 85.44 103 LEU A N 1
ATOM 785 C CA . LEU A 1 103 ? 8.312 1.876 -12.449 1.00 85.44 103 LEU A CA 1
ATOM 786 C C . LEU A 1 103 ? 7.279 2.228 -13.520 1.00 85.44 103 LEU A C 1
ATOM 788 O O . LEU A 1 103 ? 6.912 1.379 -14.338 1.00 85.44 103 LEU A O 1
ATOM 792 N N . GLY A 1 104 ? 6.885 3.499 -13.579 1.00 81.56 104 GLY A N 1
ATOM 793 C CA . GLY A 1 104 ? 6.139 4.046 -14.710 1.00 81.56 104 GLY A CA 1
ATOM 794 C C . GLY A 1 104 ? 6.820 3.783 -16.063 1.00 81.56 104 GLY A C 1
ATOM 795 O O . GLY A 1 104 ? 8.044 3.794 -16.181 1.00 81.56 104 GLY A O 1
ATOM 796 N N . GLU A 1 105 ? 6.021 3.565 -17.108 1.00 83.88 105 GLU A N 1
ATOM 797 C CA . GLU A 1 105 ? 6.507 3.195 -18.447 1.00 83.88 105 GLU A CA 1
ATOM 798 C C . GLU A 1 105 ? 7.516 4.201 -19.023 1.00 83.88 105 GLU A C 1
ATOM 800 O O . GLU A 1 105 ? 8.581 3.796 -19.480 1.00 83.88 105 GLU A O 1
ATOM 805 N N . ASN A 1 106 ? 7.240 5.506 -18.913 1.00 84.56 106 ASN A N 1
ATOM 806 C CA . ASN A 1 106 ? 8.163 6.554 -19.364 1.00 84.56 106 ASN A CA 1
ATOM 807 C C . ASN A 1 106 ? 9.522 6.467 -18.652 1.00 84.56 106 ASN A C 1
ATOM 809 O O . ASN A 1 106 ? 10.563 6.539 -19.297 1.00 84.56 106 ASN A O 1
ATOM 813 N N . THR A 1 107 ? 9.523 6.230 -17.338 1.00 85.06 107 THR A N 1
ATOM 814 C CA . THR A 1 107 ? 10.753 6.055 -16.555 1.00 85.06 107 THR A CA 1
ATOM 815 C C . THR A 1 107 ? 11.503 4.793 -16.976 1.00 85.06 107 THR A C 1
ATOM 817 O O . THR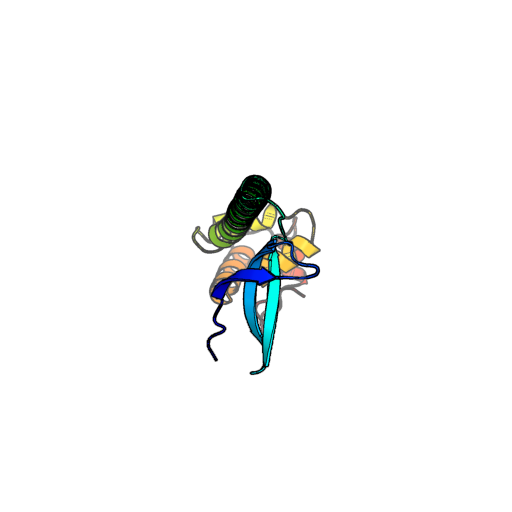 A 1 107 ? 12.725 4.824 -17.075 1.00 85.06 107 THR A O 1
ATOM 820 N N . ARG A 1 108 ? 10.807 3.687 -17.283 1.00 91.31 108 ARG A N 1
ATOM 821 C CA . ARG A 1 108 ? 11.452 2.465 -17.802 1.00 91.31 108 ARG A CA 1
ATOM 822 C C . ARG A 1 108 ? 12.115 2.689 -19.157 1.00 91.31 108 ARG A C 1
ATOM 824 O O . ARG A 1 108 ? 13.184 2.132 -19.388 1.00 91.31 108 ARG A O 1
ATOM 831 N N . ILE A 1 109 ? 11.507 3.490 -20.033 1.00 88.75 109 ILE A N 1
ATOM 832 C CA . ILE A 1 109 ? 12.072 3.851 -21.342 1.00 88.75 109 ILE A CA 1
ATOM 833 C C . ILE A 1 109 ? 13.335 4.699 -21.164 1.00 88.75 109 ILE A C 1
ATOM 835 O O . ILE A 1 109 ? 14.389 4.343 -21.687 1.00 88.75 109 ILE A O 1
ATOM 839 N N . GLU A 1 110 ? 13.256 5.777 -20.383 1.00 89.62 110 GLU A N 1
ATOM 840 C CA . GLU A 1 110 ? 14.403 6.658 -20.126 1.00 89.62 110 GLU A CA 1
ATOM 841 C C . GLU A 1 110 ? 15.555 5.906 -19.443 1.00 89.62 110 GLU A C 1
ATOM 843 O O . GLU A 1 110 ? 16.728 6.074 -19.783 1.00 89.62 110 GLU A O 1
ATOM 848 N N . LEU A 1 111 ? 15.226 5.013 -18.507 1.00 90.75 111 LEU A N 1
ATOM 849 C CA . LEU A 1 111 ? 16.209 4.198 -17.809 1.00 90.75 111 LEU A CA 1
ATOM 850 C C . LEU A 1 111 ? 16.823 3.134 -18.727 1.00 90.75 111 LEU A C 1
ATOM 852 O O . LEU A 1 111 ? 18.020 2.867 -18.626 1.00 90.75 111 LEU A O 1
ATOM 856 N N . ALA A 1 112 ? 16.053 2.568 -19.659 1.00 91.31 112 ALA A N 1
ATOM 857 C CA . ALA A 1 112 ? 16.577 1.668 -20.681 1.00 91.31 112 ALA A CA 1
ATOM 858 C C . ALA A 1 112 ? 17.597 2.369 -21.582 1.00 91.31 112 ALA A C 1
ATOM 860 O O . ALA A 1 112 ? 18.701 1.856 -21.773 1.00 91.31 112 ALA A O 1
ATOM 861 N N . GLU A 1 113 ? 17.272 3.566 -22.075 1.00 90.94 113 GLU A N 1
ATOM 862 C CA . GLU A 1 113 ? 18.196 4.370 -22.876 1.00 90.94 113 GLU A CA 1
ATOM 863 C C . GLU A 1 113 ? 19.473 4.686 -22.090 1.00 90.94 113 GLU A C 1
ATOM 865 O O . GLU A 1 113 ? 20.583 4.472 -22.585 1.00 90.94 113 GLU A O 1
ATOM 870 N N . TYR A 1 114 ? 19.340 5.101 -20.829 1.00 90.56 114 TYR A N 1
ATOM 871 C CA . TYR A 1 114 ? 20.483 5.348 -19.956 1.00 90.56 114 TYR A CA 1
ATOM 872 C C . TYR A 1 114 ? 21.359 4.103 -19.759 1.00 90.56 114 TYR A C 1
ATOM 874 O O . TYR A 1 114 ? 22.582 4.188 -19.882 1.00 90.56 114 TYR A O 1
ATOM 882 N N . VAL A 1 115 ? 20.776 2.932 -19.482 1.00 91.25 115 VAL A N 1
ATOM 883 C CA . VAL A 1 115 ? 21.541 1.693 -19.262 1.00 91.25 115 VAL A CA 1
ATOM 884 C C . VAL A 1 115 ? 22.275 1.262 -20.529 1.00 91.25 115 VAL A C 1
ATOM 886 O O . VAL A 1 115 ? 23.458 0.926 -20.461 1.00 91.25 115 VAL A O 1
ATOM 889 N N . LEU A 1 116 ? 21.608 1.312 -21.683 1.00 87.94 116 LEU A N 1
ATOM 890 C CA . LEU A 1 116 ? 22.183 0.899 -22.965 1.00 87.94 116 LEU A CA 1
ATOM 891 C C . LEU A 1 116 ? 23.293 1.843 -23.454 1.00 87.94 116 LEU A C 1
ATOM 893 O O . LEU A 1 116 ? 24.199 1.405 -24.162 1.00 87.94 116 LEU A O 1
ATOM 897 N N . THR A 1 117 ? 23.247 3.123 -23.072 1.00 87.69 117 THR A N 1
ATOM 898 C CA . THR A 1 117 ? 24.210 4.142 -23.525 1.00 87.69 117 THR A CA 1
ATOM 899 C C . THR A 1 117 ? 25.359 4.386 -22.550 1.00 87.69 117 THR A C 1
ATOM 901 O O . THR A 1 117 ? 26.472 4.684 -22.985 1.00 87.69 117 THR A O 1
ATOM 904 N N . THR A 1 118 ? 25.120 4.268 -21.240 1.00 87.38 118 THR A N 1
ATOM 905 C CA . THR A 1 118 ? 26.087 4.695 -20.212 1.00 87.38 118 THR A CA 1
ATOM 906 C C . THR A 1 118 ? 26.683 3.553 -19.397 1.00 87.38 118 THR A C 1
ATOM 908 O O . THR A 1 118 ? 27.774 3.704 -18.843 1.00 87.38 118 THR A O 1
ATOM 911 N N . GLN A 1 119 ? 26.002 2.407 -19.301 1.00 89.75 119 GLN A N 1
ATOM 912 C CA . GLN A 1 119 ? 26.410 1.321 -18.411 1.00 89.75 119 GLN A CA 1
ATOM 913 C C . GLN A 1 119 ? 27.155 0.216 -19.159 1.00 89.75 119 GLN A C 1
ATOM 915 O O . GLN A 1 119 ? 26.931 -0.066 -20.334 1.00 89.75 119 GLN A O 1
ATOM 920 N N . ASN A 1 120 ? 28.042 -0.481 -18.446 1.00 87.75 120 ASN A N 1
ATOM 921 C CA . ASN A 1 120 ? 28.692 -1.666 -18.993 1.00 87.75 120 ASN A CA 1
ATOM 922 C C . ASN A 1 120 ? 27.728 -2.863 -18.960 1.00 87.75 120 ASN A C 1
ATOM 924 O O . ASN A 1 120 ? 27.583 -3.523 -17.930 1.00 87.75 120 ASN A O 1
ATOM 928 N N . MET A 1 121 ? 27.131 -3.177 -20.111 1.00 84.56 121 MET A N 1
ATOM 929 C CA . MET A 1 121 ? 26.142 -4.250 -20.289 1.00 84.56 121 MET A CA 1
ATOM 930 C C . MET A 1 121 ? 26.647 -5.670 -19.978 1.00 84.56 121 MET A C 1
ATOM 932 O O . MET A 1 121 ? 25.859 -6.611 -19.977 1.00 84.56 121 MET A O 1
ATOM 936 N N . PHE A 1 122 ? 27.938 -5.858 -19.698 1.00 83.69 122 PHE A N 1
ATOM 937 C CA . PHE A 1 122 ? 28.516 -7.162 -19.363 1.00 83.69 122 PHE A CA 1
ATOM 938 C C . PHE A 1 122 ? 28.713 -7.376 -17.856 1.00 83.69 122 PHE A C 1
ATOM 940 O O . PHE A 1 122 ? 29.261 -8.404 -17.456 1.00 83.69 122 PHE A O 1
ATOM 947 N N . LYS A 1 123 ? 28.296 -6.429 -17.000 1.00 84.75 123 LYS A N 1
ATOM 948 C CA . LYS A 1 123 ? 28.542 -6.500 -15.552 1.00 84.75 123 LYS A CA 1
ATOM 949 C C . LYS A 1 123 ? 27.299 -6.204 -14.712 1.00 84.75 123 LYS A C 1
ATOM 951 O O . LYS A 1 123 ? 26.575 -5.246 -14.960 1.00 84.75 123 LYS A O 1
ATOM 956 N N . GLY A 1 124 ? 27.115 -6.994 -13.650 1.00 89.75 124 GLY A N 1
ATOM 957 C CA . GLY A 1 124 ? 26.065 -6.790 -12.648 1.00 89.75 124 GLY A CA 1
ATOM 958 C C . GLY A 1 124 ? 24.662 -6.773 -13.258 1.00 89.75 124 GLY A C 1
ATOM 959 O O . GLY A 1 124 ? 24.405 -7.441 -14.260 1.00 89.75 124 GLY A O 1
ATOM 960 N N . PHE A 1 125 ? 23.773 -5.962 -12.685 1.00 91.88 125 PHE A N 1
ATOM 961 C CA . PHE A 1 125 ? 22.390 -5.843 -13.149 1.00 91.88 125 PHE A CA 1
ATOM 962 C C . PHE A 1 125 ? 22.240 -5.250 -14.561 1.00 91.88 125 PHE A C 1
ATOM 964 O O . PHE A 1 125 ? 21.217 -5.485 -15.190 1.00 91.88 1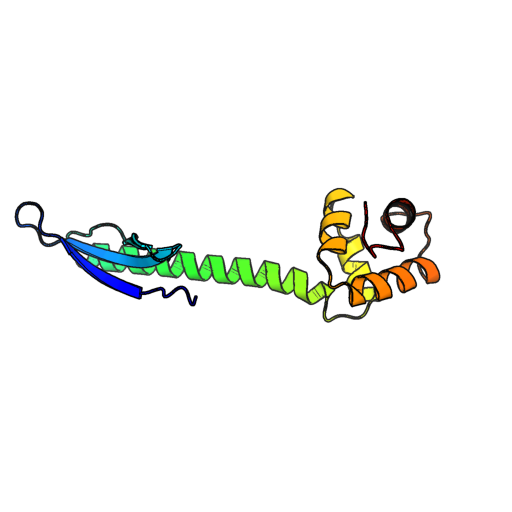25 PHE A O 1
ATOM 971 N N . ALA A 1 126 ? 23.260 -4.588 -15.127 1.00 90.62 126 ALA A N 1
ATOM 972 C CA . ALA A 1 126 ? 23.237 -4.182 -16.540 1.00 90.62 126 ALA A CA 1
ATOM 973 C C . ALA A 1 126 ? 23.272 -5.391 -17.496 1.00 90.62 126 ALA A C 1
ATOM 975 O O . ALA A 1 126 ? 22.694 -5.346 -18.579 1.00 90.62 126 ALA A O 1
ATOM 976 N N . SER A 1 127 ? 23.914 -6.493 -17.086 1.00 91.62 127 SER A N 1
ATOM 977 C CA . SER A 1 127 ? 23.900 -7.749 -17.848 1.00 91.62 127 SER A CA 1
ATOM 978 C C . SER A 1 127 ? 22.586 -8.509 -17.718 1.00 91.62 127 SER A C 1
ATOM 980 O O . SER A 1 127 ? 22.176 -9.192 -18.651 1.00 91.62 127 SER A O 1
ATOM 982 N N . VAL A 1 128 ? 21.922 -8.390 -16.569 1.00 90.25 128 VAL A N 1
ATOM 983 C CA . VAL A 1 128 ? 20.579 -8.944 -16.356 1.00 90.25 128 VAL A CA 1
ATOM 984 C C . VAL A 1 128 ? 19.571 -8.172 -17.202 1.00 90.25 128 VAL A C 1
ATOM 986 O O . VAL A 1 128 ? 18.800 -8.777 -17.941 1.00 90.25 128 VAL A O 1
ATOM 989 N N . PHE A 1 129 ? 19.655 -6.839 -17.161 1.00 93.19 129 PHE A N 1
ATOM 990 C CA . PHE A 1 129 ? 18.861 -5.932 -17.978 1.00 93.19 129 PHE A CA 1
ATOM 991 C C . PHE A 1 129 ? 18.981 -6.263 -19.471 1.00 93.19 129 PHE A C 1
ATOM 993 O O . PHE A 1 129 ? 17.977 -6.564 -20.104 1.00 93.19 129 PHE A O 1
ATOM 1000 N N . SER A 1 130 ? 20.199 -6.310 -20.024 1.00 89.88 130 SER A N 1
ATOM 1001 C CA . SER A 1 130 ? 20.403 -6.543 -21.464 1.00 89.88 130 SER A CA 1
ATOM 1002 C C . SER A 1 130 ? 19.897 -7.900 -21.965 1.00 89.88 130 SER A C 1
ATOM 1004 O O . SER A 1 130 ? 19.606 -8.043 -23.147 1.00 89.88 130 SER A O 1
ATOM 1006 N N . LYS A 1 131 ? 19.782 -8.900 -21.083 1.00 90.94 131 LYS A N 1
ATOM 1007 C CA . LYS A 1 131 ? 19.254 -10.230 -21.427 1.00 90.94 131 LYS A CA 1
ATOM 1008 C C . LYS A 1 131 ? 17.735 -10.322 -21.370 1.00 90.94 131 LYS A C 1
ATOM 1010 O O . LYS A 1 131 ? 17.173 -11.167 -22.058 1.00 90.94 131 LYS A O 1
ATOM 1015 N N . ARG A 1 132 ? 17.107 -9.543 -20.491 1.00 92.19 132 ARG A N 1
ATOM 1016 C CA . ARG A 1 132 ? 15.687 -9.679 -20.141 1.00 92.19 132 ARG A CA 1
ATOM 1017 C C . ARG A 1 132 ? 14.827 -8.532 -20.660 1.00 92.19 132 ARG A C 1
ATOM 1019 O O . ARG A 1 132 ? 13.611 -8.658 -20.638 1.00 92.19 132 ARG A O 1
ATOM 1026 N N . TYR A 1 133 ? 15.430 -7.422 -21.082 1.00 93.19 133 TYR A N 1
ATOM 1027 C CA . TYR A 1 133 ? 14.691 -6.267 -21.578 1.00 93.19 133 TYR A CA 1
ATOM 1028 C C . TYR A 1 133 ? 14.027 -6.556 -22.918 1.00 93.19 133 TYR A C 1
ATOM 1030 O O . TYR A 1 133 ? 14.689 -6.895 -23.898 1.00 93.19 133 TYR A O 1
ATOM 1038 N N . ASP A 1 134 ? 12.709 -6.394 -22.934 1.00 92.56 134 ASP A N 1
ATOM 1039 C CA . ASP A 1 134 ? 11.880 -6.442 -24.125 1.00 92.56 134 ASP A CA 1
ATOM 1040 C C . ASP A 1 134 ? 11.581 -5.007 -24.581 1.00 92.56 134 ASP A C 1
ATOM 1042 O O . ASP A 1 134 ? 10.890 -4.242 -23.901 1.00 92.56 134 ASP A O 1
ATOM 1046 N N . GLU A 1 135 ? 12.115 -4.643 -25.748 1.00 87.75 135 GLU A N 1
ATOM 1047 C CA . GLU A 1 135 ? 11.938 -3.322 -26.358 1.00 87.75 135 GLU A CA 1
ATOM 1048 C C . GLU A 1 135 ? 10.484 -3.030 -26.761 1.00 87.75 135 GLU A C 1
ATOM 1050 O O . GLU A 1 135 ? 10.124 -1.863 -26.886 1.00 87.75 135 GLU A O 1
ATOM 1055 N N . GLN A 1 136 ? 9.642 -4.051 -26.964 1.00 88.06 136 GLN A N 1
ATOM 1056 C CA . GLN A 1 136 ? 8.237 -3.870 -27.347 1.00 88.06 136 GLN A CA 1
ATOM 1057 C C . GLN A 1 136 ? 7.345 -3.582 -26.144 1.00 88.06 136 GLN A C 1
ATOM 1059 O O . GLN A 1 136 ? 6.374 -2.837 -26.264 1.00 88.06 136 GLN A O 1
ATOM 1064 N N . THR A 1 137 ? 7.644 -4.190 -24.995 1.00 89.06 137 THR A N 1
ATOM 1065 C CA . THR A 1 137 ? 6.838 -4.026 -23.775 1.00 89.06 137 THR A CA 1
ATOM 1066 C C . THR A 1 137 ? 7.469 -3.076 -22.759 1.00 89.06 137 THR A C 1
ATOM 1068 O O . THR A 1 137 ? 6.856 -2.789 -21.730 1.00 89.06 137 THR A O 1
ATOM 1071 N N . HIS A 1 138 ? 8.704 -2.628 -23.006 1.00 90.25 138 HIS A N 1
ATOM 1072 C CA . HIS A 1 138 ? 9.516 -1.821 -22.094 1.00 90.25 138 HIS A CA 1
ATOM 1073 C C . HIS A 1 138 ? 9.611 -2.427 -20.684 1.00 90.25 138 HIS A C 1
ATOM 1075 O O . HIS A 1 138 ? 9.566 -1.709 -19.681 1.00 90.25 138 HIS A O 1
ATOM 1081 N N . ALA A 1 139 ? 9.705 -3.757 -20.607 1.00 91.69 139 ALA A N 1
ATOM 1082 C CA . ALA A 1 139 ? 9.693 -4.532 -19.368 1.00 91.69 139 ALA A CA 1
ATOM 1083 C C . ALA A 1 139 ? 10.812 -5.580 -19.369 1.00 91.69 139 ALA A C 1
ATOM 1085 O O . ALA A 1 139 ? 11.365 -5.909 -20.416 1.00 91.69 139 ALA A O 1
ATOM 1086 N N . LEU A 1 140 ? 11.142 -6.098 -18.189 1.00 92.06 140 LEU A N 1
ATOM 1087 C CA . LEU A 1 140 ? 12.055 -7.227 -18.026 1.00 92.06 140 LEU A CA 1
ATOM 1088 C C . LEU A 1 140 ? 11.269 -8.540 -17.905 1.00 92.06 140 LEU A C 1
ATOM 1090 O O . LEU A 1 140 ? 10.321 -8.604 -17.117 1.00 92.06 140 LEU A O 1
ATOM 1094 N N . SER A 1 141 ? 11.689 -9.562 -18.659 1.00 87.88 141 SER A N 1
ATOM 1095 C CA . SER A 1 141 ? 11.149 -10.934 -18.646 1.00 87.88 141 SER A CA 1
ATOM 1096 C C . SER A 1 141 ? 11.583 -11.774 -17.446 1.00 87.88 141 SER A C 1
ATOM 1098 O O . SER A 1 141 ? 12.789 -11.716 -17.088 1.00 87.88 141 SER A O 1
#

Secondary structure (DSSP, 8-state):
-----EEEEEEEEETTEEEEEEEEEEEETTEEEEEEEEEEESSHHHHHHHHHHHHHHHHHHHHHHHHHHHHHHHHHSS-HHHHHHHHTT-SSHHHHHHHHHHS-HHHHHHHHHHHHHHS-TTSTHHHHHHHHEETTTTEE-

Foldseek 3Di:
DDWDWDWDWDFDDDPNQTWTFIWIWTQDPNDTDIGTQGDTDSDPVSRVVSVVVSVVVVVVVVVVVVVVVCLLVQLVPDPLVSVVVSLLPQPDLVSSQVSLQPDDLVSLVVNLVCLVPPHDCVDGVSVQCVVQQDPVRSGGD

pLDDT: mean 79.56, std 12.82, range [44.19, 93.19]